Protein AF-A0A2D5RXU5-F1 (afdb_monomer_lite)

Sequence (87 aa):
MFLAGYVFKPDHDEIHFMKNKNIDGRKKYQSNFTTDKSQAHQFKSVDQFKGQLEKFLTKANADEDHYNFTLAYLELDSGNVTKILTC

pLDDT: mean 89.64, std 9.05, range [56.34, 97.56]

Structure (mmCIF, N/CA/C/O backbone):
data_AF-A0A2D5RXU5-F1
#
_entry.id   AF-A0A2D5RXU5-F1
#
loop_
_atom_site.group_PDB
_atom_site.id
_atom_site.type_symbol
_atom_site.label_atom_id
_atom_site.label_alt_id
_atom_site.label_comp_id
_atom_site.label_asym_id
_atom_site.label_entity_id
_atom_site.label_seq_id
_atom_site.pdbx_PDB_ins_code
_atom_site.Cartn_x
_atom_site.Cartn_y
_atom_site.Cartn_z
_atom_site.occupancy
_atom_site.B_iso_or_equiv
_atom_site.auth_seq_id
_atom_site.auth_comp_id
_atom_site.auth_asym_id
_atom_site.auth_atom_id
_atom_site.pdbx_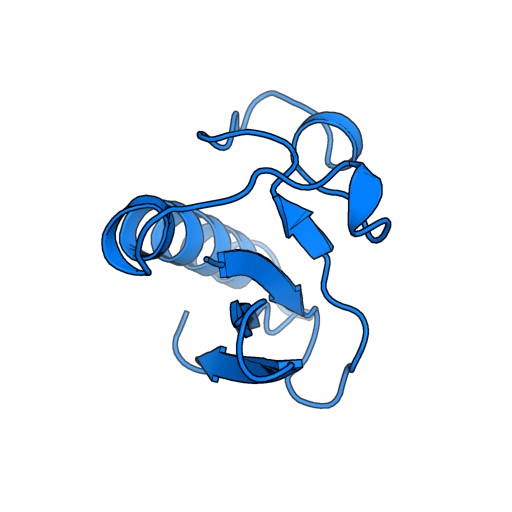PDB_model_num
ATOM 1 N N . MET A 1 1 ? -11.592 3.593 8.329 1.00 94.31 1 MET A N 1
ATOM 2 C CA . MET A 1 1 ? -10.109 3.445 8.470 1.00 94.31 1 MET A CA 1
ATOM 3 C C . MET A 1 1 ? -9.519 2.846 7.194 1.00 94.31 1 MET A C 1
ATOM 5 O O . MET A 1 1 ? -10.284 2.308 6.405 1.00 94.31 1 MET A O 1
ATOM 9 N N . PHE A 1 2 ? -8.197 2.907 6.982 1.00 96.75 2 PHE A N 1
ATOM 10 C CA . PHE A 1 2 ? -7.568 2.476 5.722 1.00 96.75 2 PHE A CA 1
ATOM 11 C C . PHE A 1 2 ? -6.371 1.544 5.936 1.00 96.75 2 PHE A C 1
ATOM 13 O O . PHE A 1 2 ? -5.562 1.780 6.834 1.00 96.75 2 PHE A O 1
ATOM 20 N N . LEU A 1 3 ? -6.217 0.543 5.065 1.00 97.50 3 LEU A N 1
ATOM 21 C CA . LEU A 1 3 ? -4.960 -0.189 4.885 1.00 97.50 3 LEU A CA 1
ATOM 22 C C . LEU A 1 3 ? -4.326 0.248 3.569 1.00 97.50 3 LEU A C 1
ATOM 24 O O . LEU A 1 3 ? -4.921 0.062 2.511 1.00 97.50 3 LEU A O 1
ATOM 28 N N . ALA A 1 4 ? -3.132 0.823 3.634 1.00 97.25 4 ALA A N 1
ATOM 29 C CA . ALA A 1 4 ? -2.415 1.320 2.465 1.00 97.25 4 ALA A CA 1
ATOM 30 C C . ALA A 1 4 ? -1.356 0.327 2.001 1.00 97.25 4 ALA A C 1
ATOM 32 O O . ALA A 1 4 ? -0.758 -0.353 2.832 1.00 97.25 4 ALA A O 1
ATOM 33 N N . GLY A 1 5 ? -1.093 0.267 0.702 1.00 96.12 5 GLY A N 1
ATOM 34 C CA . GLY A 1 5 ? -0.117 -0.637 0.113 1.00 96.12 5 GLY A CA 1
ATOM 35 C C . GLY A 1 5 ? 0.048 -0.422 -1.385 1.00 96.12 5 GLY A C 1
ATOM 36 O O . GLY A 1 5 ? -0.291 0.625 -1.931 1.00 96.12 5 GLY A O 1
ATOM 37 N N . TYR A 1 6 ? 0.567 -1.427 -2.069 1.00 94.44 6 TYR A N 1
ATOM 38 C CA . TYR A 1 6 ? 0.689 -1.393 -3.521 1.00 94.44 6 TYR A CA 1
ATOM 39 C C . TYR A 1 6 ? 0.329 -2.741 -4.135 1.00 94.44 6 TYR A C 1
ATOM 41 O O . TYR A 1 6 ? 0.329 -3.762 -3.448 1.00 94.44 6 TYR A O 1
ATOM 49 N N . VAL A 1 7 ? 0.048 -2.736 -5.433 1.00 92.81 7 VAL A N 1
ATOM 50 C CA . VAL A 1 7 ? -0.027 -3.935 -6.275 1.00 92.81 7 VAL A CA 1
ATOM 51 C C . VAL A 1 7 ? 1.104 -3.880 -7.305 1.00 92.81 7 VAL A C 1
ATOM 53 O O . VAL A 1 7 ? 1.485 -2.796 -7.744 1.00 92.81 7 VAL A O 1
ATOM 56 N N . PHE A 1 8 ? 1.675 -5.027 -7.681 1.00 86.81 8 PHE A N 1
ATOM 57 C CA . PHE A 1 8 ? 2.792 -5.086 -8.644 1.00 86.81 8 PHE A CA 1
ATOM 58 C C . PHE A 1 8 ? 2.410 -4.628 -10.055 1.00 86.81 8 PHE A C 1
ATOM 60 O O . PHE A 1 8 ? 3.252 -4.133 -10.803 1.00 86.81 8 PHE A O 1
ATOM 67 N N . LYS A 1 9 ? 1.150 -4.856 -10.425 1.00 81.94 9 LYS A N 1
ATOM 68 C CA . LYS A 1 9 ? 0.556 -4.485 -11.705 1.00 81.94 9 LYS A CA 1
ATOM 69 C C . LYS A 1 9 ? -0.922 -4.145 -11.494 1.00 81.94 9 LYS 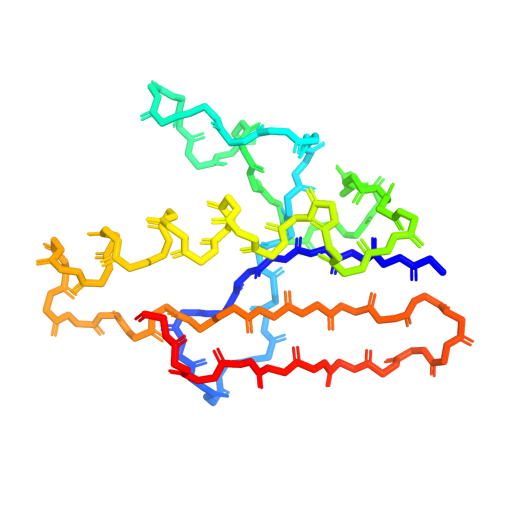A C 1
ATOM 71 O O . LYS A 1 9 ? -1.519 -4.652 -10.542 1.00 81.94 9 LYS A O 1
ATOM 76 N N . PRO A 1 10 ? -1.542 -3.337 -12.366 1.00 76.94 10 PRO A N 1
ATOM 77 C CA . PRO A 1 10 ? -2.941 -2.928 -12.207 1.00 76.94 10 PRO A CA 1
ATOM 78 C C . PRO A 1 10 ? -3.950 -4.085 -12.138 1.00 76.94 10 PRO A C 1
ATOM 80 O O . PRO A 1 10 ? -4.972 -3.988 -11.451 1.00 76.94 10 PRO A O 1
ATOM 83 N N . ASP A 1 11 ? -3.645 -5.174 -12.842 1.00 81.62 11 ASP A N 1
ATOM 84 C CA . ASP A 1 11 ? -4.427 -6.407 -12.947 1.00 81.62 11 ASP A CA 1
ATOM 85 C C . ASP A 1 11 ? -4.196 -7.383 -11.783 1.00 81.62 11 ASP A C 1
ATOM 87 O O . ASP A 1 11 ? -4.925 -8.361 -11.660 1.00 81.62 11 ASP A O 1
ATOM 91 N N . HIS A 1 12 ? -3.228 -7.122 -10.898 1.00 86.38 12 HIS A N 1
ATOM 92 C CA . HIS A 1 12 ? -3.031 -7.924 -9.693 1.00 86.38 12 HIS A CA 1
ATOM 93 C C . HIS A 1 12 ? -4.012 -7.516 -8.590 1.00 86.38 12 HIS A C 1
ATOM 95 O O . HIS A 1 12 ? -4.239 -6.328 -8.344 1.00 86.38 12 HIS A O 1
ATOM 101 N N . ASP A 1 13 ? -4.530 -8.509 -7.869 1.00 86.50 13 ASP A N 1
ATOM 102 C CA . ASP A 1 13 ? -5.469 -8.304 -6.759 1.00 86.50 13 ASP A CA 1
ATOM 103 C C . ASP A 1 13 ? -4.812 -8.371 -5.375 1.00 86.50 13 ASP A C 1
ATOM 105 O O . ASP A 1 13 ? -5.372 -7.879 -4.394 1.00 86.50 13 ASP A O 1
ATOM 109 N N . GLU A 1 14 ? -3.611 -8.945 -5.280 1.00 93.06 14 GLU A N 1
ATOM 110 C CA . GLU A 1 14 ? -2.866 -9.001 -4.024 1.00 93.06 14 GLU A CA 1
ATOM 111 C C . GLU A 1 14 ? -2.266 -7.632 -3.686 1.00 93.06 14 GLU A C 1
ATOM 113 O O . GLU A 1 14 ? -1.434 -7.099 -4.422 1.00 93.06 14 GLU A O 1
ATOM 118 N N . ILE A 1 15 ? -2.685 -7.073 -2.547 1.00 94.94 15 ILE A N 1
ATOM 119 C CA . ILE A 1 15 ? -2.160 -5.813 -2.022 1.00 94.94 15 ILE A CA 1
ATOM 120 C C . ILE A 1 15 ? -1.057 -6.102 -1.002 1.00 94.94 15 ILE A C 1
ATOM 122 O O . ILE A 1 15 ? -1.261 -6.799 -0.007 1.00 94.94 15 ILE A O 1
ATOM 126 N N . HIS A 1 16 ? 0.092 -5.473 -1.214 1.00 95.81 16 HIS A N 1
ATOM 127 C CA . HIS A 1 16 ? 1.229 -5.456 -0.305 1.00 95.81 16 HIS A CA 1
ATOM 128 C C . HIS A 1 16 ? 1.061 -4.284 0.664 1.00 95.81 16 HIS A C 1
ATOM 130 O O . HIS A 1 16 ? 1.508 -3.165 0.406 1.00 95.81 16 HIS A O 1
ATOM 136 N N . PHE A 1 17 ? 0.355 -4.525 1.766 1.00 97.56 17 PHE A N 1
ATOM 137 C CA . PHE A 1 17 ? 0.035 -3.524 2.776 1.00 97.56 17 PHE A CA 1
ATOM 138 C C . PHE A 1 17 ? 1.261 -3.078 3.569 1.00 97.56 17 PHE A C 1
ATOM 140 O O . PHE A 1 17 ? 2.121 -3.881 3.918 1.00 97.56 17 PHE A O 1
ATOM 147 N N . MET A 1 18 ? 1.306 -1.803 3.937 1.00 97.31 18 MET A N 1
ATOM 148 C CA . MET A 1 18 ? 2.300 -1.233 4.837 1.00 97.31 18 MET A CA 1
ATOM 149 C C . MET A 1 18 ? 2.120 -1.790 6.255 1.00 97.31 18 MET A C 1
ATOM 151 O O . MET A 1 18 ? 1.045 -1.681 6.842 1.00 97.31 18 MET A O 1
ATOM 155 N N . LYS A 1 19 ? 3.190 -2.325 6.850 1.00 96.81 19 LYS A N 1
ATOM 156 C CA . LYS A 1 19 ? 3.223 -2.794 8.252 1.00 96.81 19 LYS A CA 1
ATOM 157 C C . LYS A 1 19 ? 3.397 -1.664 9.260 1.00 96.81 19 LYS A C 1
ATOM 159 O O . LYS A 1 19 ? 3.050 -1.806 10.426 1.00 96.81 19 LYS A O 1
ATOM 164 N N . ASN A 1 20 ? 3.974 -0.549 8.822 1.00 94.75 20 ASN A N 1
ATOM 165 C CA . ASN A 1 20 ? 4.331 0.570 9.683 1.00 94.75 20 ASN A CA 1
ATOM 166 C C . ASN A 1 20 ? 3.775 1.873 9.121 1.00 94.75 20 ASN A C 1
ATOM 168 O O . ASN A 1 20 ? 3.546 2.001 7.920 1.00 94.75 20 ASN A O 1
ATOM 172 N N . LYS A 1 21 ? 3.661 2.876 9.994 1.00 93.62 21 LYS A N 1
ATOM 173 C CA . LYS A 1 21 ? 3.279 4.236 9.604 1.00 93.62 21 LYS A CA 1
ATOM 174 C C . LYS A 1 21 ? 4.215 4.838 8.553 1.00 93.62 21 LYS A C 1
ATOM 176 O O . LYS A 1 21 ? 3.749 5.619 7.738 1.00 93.62 21 LYS A O 1
ATOM 181 N N . ASN A 1 22 ? 5.506 4.503 8.598 1.00 92.94 22 ASN A N 1
ATOM 182 C CA . ASN A 1 22 ? 6.532 5.040 7.707 1.00 92.94 22 ASN A CA 1
ATOM 183 C C . ASN A 1 22 ? 7.296 3.906 7.012 1.00 92.94 22 ASN A C 1
ATOM 185 O O . ASN A 1 22 ? 7.595 2.894 7.653 1.00 92.94 22 ASN A O 1
ATOM 189 N N . ILE A 1 23 ? 7.669 4.104 5.747 1.00 92.44 23 ILE A N 1
ATOM 190 C CA . ILE A 1 23 ? 8.533 3.183 4.990 1.00 92.44 23 ILE A CA 1
ATOM 191 C C . ILE A 1 23 ? 10.007 3.503 5.277 1.00 92.44 23 ILE A C 1
ATOM 193 O O . ILE A 1 23 ? 10.455 4.629 5.060 1.00 92.44 23 ILE A O 1
ATOM 197 N N . ASP A 1 24 ? 10.782 2.514 5.733 1.00 89.94 24 ASP A N 1
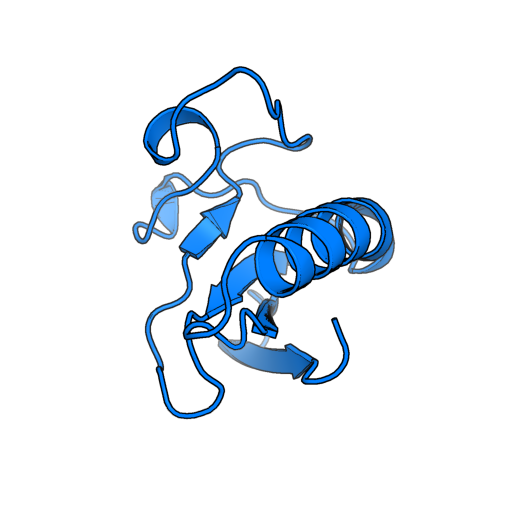ATOM 198 C CA . ASP A 1 24 ? 12.242 2.636 5.860 1.00 89.94 24 ASP A CA 1
ATOM 199 C C . ASP A 1 24 ? 12.922 1.986 4.651 1.00 89.94 24 ASP A C 1
ATOM 201 O O . ASP A 1 24 ? 13.021 0.761 4.567 1.00 89.94 24 ASP A O 1
ATOM 205 N N . GLY A 1 25 ? 13.421 2.809 3.726 1.00 84.19 25 GLY A N 1
ATOM 206 C CA . GLY A 1 25 ? 14.077 2.349 2.497 1.00 84.19 25 GLY A CA 1
ATOM 207 C C . GLY A 1 25 ? 15.378 1.561 2.705 1.00 84.19 25 GLY A C 1
ATOM 208 O O . GLY A 1 25 ? 15.889 0.983 1.755 1.00 84.19 25 GLY A O 1
ATOM 209 N N . ARG A 1 26 ? 15.923 1.507 3.929 1.00 86.19 26 ARG A N 1
ATOM 210 C CA . ARG A 1 26 ? 17.094 0.671 4.261 1.00 86.19 26 ARG A CA 1
ATOM 211 C C . ARG A 1 26 ? 16.702 -0.747 4.672 1.00 86.19 26 ARG A C 1
ATOM 213 O O . ARG A 1 26 ? 17.570 -1.606 4.815 1.00 86.19 26 ARG A O 1
ATOM 220 N N . LYS A 1 27 ? 15.415 -0.991 4.933 1.00 86.44 27 LYS A N 1
ATOM 221 C CA . LYS A 1 27 ? 14.914 -2.292 5.378 1.00 86.44 27 LYS A CA 1
ATOM 222 C C . LYS A 1 27 ? 14.411 -3.126 4.208 1.00 86.44 27 LYS A C 1
ATOM 224 O O . LYS A 1 27 ? 13.948 -2.613 3.196 1.00 86.44 27 LYS A O 1
ATOM 229 N N . LYS A 1 28 ? 14.461 -4.446 4.397 1.00 86.69 28 LYS A N 1
ATOM 230 C CA . LYS A 1 28 ? 13.903 -5.421 3.454 1.00 86.69 28 LYS A CA 1
ATOM 231 C C . LYS A 1 28 ? 12.383 -5.279 3.360 1.00 86.69 28 LYS A C 1
ATOM 233 O O . LYS A 1 28 ? 11.734 -4.865 4.322 1.00 86.69 28 LYS A O 1
ATOM 238 N N . TYR A 1 29 ? 11.825 -5.745 2.242 1.00 87.44 29 TYR A N 1
ATOM 239 C CA . TYR A 1 29 ? 10.384 -5.802 1.974 1.00 87.44 29 TYR A CA 1
ATOM 240 C C . TYR A 1 29 ? 9.557 -6.245 3.197 1.00 87.44 29 TYR A C 1
ATOM 242 O O . TYR A 1 29 ? 8.700 -5.503 3.659 1.00 87.44 29 TYR A O 1
ATOM 250 N N . GLN A 1 30 ? 9.897 -7.388 3.801 1.00 90.44 30 GLN A N 1
ATOM 251 C CA . GLN A 1 30 ? 9.153 -8.033 4.903 1.00 90.44 30 GLN A CA 1
ATOM 252 C C . GLN A 1 30 ? 9.028 -7.171 6.175 1.00 90.44 30 GLN A C 1
ATOM 254 O O . GLN A 1 30 ? 8.193 -7.422 7.050 1.00 90.44 30 GLN A O 1
ATOM 259 N N . SER A 1 31 ? 9.915 -6.182 6.319 1.00 92.25 31 SER A N 1
ATOM 260 C CA . SER A 1 31 ? 9.897 -5.234 7.430 1.00 92.25 31 SER A CA 1
ATOM 261 C C . SER A 1 31 ? 8.961 -4.056 7.181 1.00 92.25 31 SER A C 1
ATOM 263 O O . SER A 1 31 ? 8.480 -3.476 8.149 1.00 92.25 31 SER A O 1
ATOM 265 N N . ASN A 1 32 ? 8.718 -3.698 5.918 1.00 94.19 32 ASN A N 1
ATOM 266 C CA . ASN A 1 32 ? 7.886 -2.562 5.522 1.00 94.19 32 ASN A CA 1
ATOM 267 C C . ASN A 1 32 ? 6.489 -2.989 5.064 1.00 94.19 32 ASN A C 1
ATOM 269 O O . ASN A 1 32 ? 5.538 -2.252 5.309 1.00 94.19 32 ASN A O 1
ATOM 273 N N . PHE A 1 33 ? 6.364 -4.166 4.452 1.00 96.31 33 PHE A N 1
ATOM 274 C CA . PHE A 1 33 ? 5.158 -4.614 3.768 1.00 96.31 33 PHE A CA 1
ATOM 275 C C . PHE A 1 33 ? 4.763 -6.051 4.134 1.00 96.31 33 PHE A C 1
ATOM 277 O O . PHE A 1 33 ? 5.590 -6.854 4.572 1.00 96.31 33 PHE A O 1
ATOM 284 N N . THR A 1 34 ? 3.479 -6.359 3.971 1.00 96.75 34 THR A N 1
ATOM 285 C CA . THR A 1 34 ? 2.849 -7.655 4.249 1.00 96.75 34 THR A CA 1
ATOM 286 C C . THR A 1 34 ? 1.621 -7.845 3.363 1.00 96.75 34 THR A C 1
ATOM 288 O O . THR A 1 34 ? 0.954 -6.876 3.022 1.00 96.75 34 THR A O 1
ATOM 291 N N . THR A 1 35 ? 1.275 -9.082 3.029 1.00 96.06 35 THR A N 1
ATOM 292 C CA . THR A 1 35 ? -0.015 -9.414 2.397 1.00 96.06 35 THR A CA 1
ATOM 293 C C . THR A 1 35 ? -1.085 -9.770 3.441 1.00 96.06 35 THR A C 1
ATOM 295 O O . THR A 1 35 ? -2.281 -9.759 3.158 1.00 96.06 35 THR A O 1
ATOM 298 N N . ASP A 1 36 ? -0.675 -10.009 4.692 1.00 95.56 36 ASP A N 1
ATOM 299 C CA . ASP A 1 36 ? -1.565 -10.255 5.827 1.00 95.56 36 ASP A CA 1
ATOM 300 C C . ASP A 1 36 ? -2.137 -8.940 6.384 1.00 95.56 36 ASP A C 1
ATOM 302 O O . ASP A 1 36 ? -1.431 -8.155 7.027 1.00 95.56 36 ASP A O 1
ATOM 306 N N . LYS A 1 37 ? -3.445 -8.731 6.176 1.00 94.75 37 LYS A N 1
ATOM 307 C CA . LYS A 1 37 ? -4.203 -7.559 6.648 1.00 94.75 37 LYS A CA 1
ATOM 308 C C . LYS A 1 37 ? -4.111 -7.350 8.162 1.00 94.75 37 LYS A C 1
ATOM 310 O O . LYS A 1 37 ? -4.164 -6.208 8.609 1.00 94.75 37 LYS A O 1
ATOM 315 N N . SER A 1 38 ? -3.976 -8.417 8.952 1.00 94.69 38 SER A N 1
ATOM 316 C CA . SER A 1 38 ? -3.920 -8.322 10.418 1.00 94.69 38 SER A CA 1
ATOM 317 C C . SER A 1 38 ? -2.614 -7.706 10.930 1.00 94.69 38 SER A C 1
ATOM 319 O O . SER A 1 38 ? -2.577 -7.150 12.025 1.00 94.69 38 SER A O 1
ATOM 321 N N . GLN A 1 39 ? -1.554 -7.752 10.118 1.00 96.19 39 GLN A N 1
ATOM 322 C CA . GLN A 1 39 ? -0.243 -7.175 10.424 1.00 96.19 39 GLN A CA 1
ATOM 323 C C . GLN A 1 39 ? -0.049 -5.776 9.823 1.00 96.19 39 GLN A C 1
ATOM 325 O O . GLN A 1 39 ? 1.025 -5.186 9.971 1.00 96.19 39 GLN A O 1
ATOM 330 N N . ALA A 1 40 ? -1.046 -5.266 9.099 1.00 96.94 40 ALA A N 1
ATOM 331 C CA . ALA A 1 40 ? -0.974 -3.982 8.425 1.00 96.94 40 ALA A CA 1
ATOM 332 C C . ALA A 1 40 ? -1.237 -2.817 9.389 1.00 96.94 40 ALA A C 1
ATOM 334 O O . ALA A 1 40 ? -2.041 -2.901 10.320 1.00 96.94 40 ALA A O 1
ATOM 335 N N . HIS A 1 41 ? -0.581 -1.689 9.133 1.00 97.38 41 HIS A N 1
ATOM 336 C CA . HIS A 1 41 ? -0.843 -0.454 9.852 1.00 97.38 41 HIS A CA 1
ATOM 337 C C . HIS A 1 41 ? -2.169 0.158 9.392 1.00 97.38 41 HIS A C 1
ATOM 339 O O . HIS A 1 41 ? -2.396 0.358 8.198 1.00 97.38 41 HIS A O 1
ATOM 345 N N . GLN A 1 42 ? -3.025 0.501 10.353 1.00 97.31 42 GLN A N 1
ATOM 346 C CA . GLN A 1 42 ? -4.295 1.166 10.090 1.00 97.31 42 GLN A CA 1
ATOM 347 C C . GLN A 1 42 ? -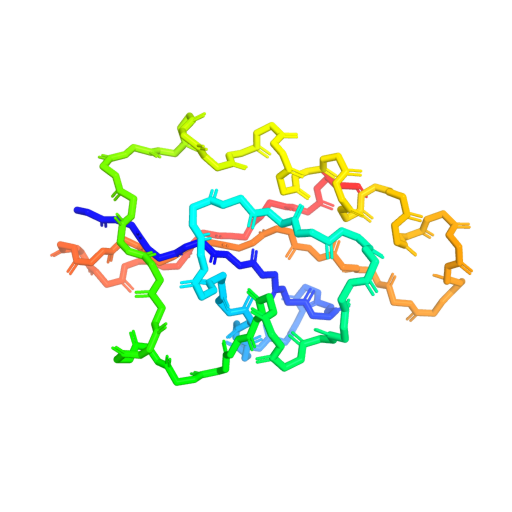4.112 2.684 10.075 1.00 97.31 42 GLN A C 1
ATOM 349 O O . GLN A 1 42 ? -3.808 3.304 11.097 1.00 97.31 42 GLN A O 1
ATOM 354 N N . PHE A 1 43 ? -4.338 3.291 8.915 1.00 97.06 43 PHE A N 1
ATOM 355 C CA . PHE A 1 43 ? -4.311 4.737 8.738 1.00 97.06 43 PHE A CA 1
ATOM 356 C C . PHE A 1 43 ? -5.694 5.346 8.976 1.00 97.06 43 PHE A C 1
ATOM 358 O O . PHE A 1 43 ? -6.734 4.744 8.684 1.00 97.06 43 PHE A O 1
ATOM 365 N N . LYS A 1 44 ? -5.711 6.577 9.498 1.00 96.25 44 LYS A N 1
ATOM 366 C CA . LYS A 1 44 ? -6.957 7.314 9.763 1.00 96.25 44 LYS A CA 1
ATOM 367 C C . LYS A 1 44 ? -7.501 8.017 8.520 1.00 96.25 44 LYS A C 1
ATOM 369 O O . LYS A 1 44 ? -8.707 8.204 8.427 1.00 96.25 44 LYS A O 1
ATOM 374 N N . SER A 1 45 ? -6.631 8.390 7.585 1.00 95.81 45 SER A N 1
ATOM 375 C CA . SER A 1 45 ? -6.993 9.036 6.322 1.00 95.81 45 SER A CA 1
ATOM 376 C C . SER A 1 45 ? -5.991 8.697 5.222 1.00 95.81 45 SER A C 1
ATOM 378 O O . SER A 1 45 ? -4.852 8.316 5.509 1.00 95.81 45 SER A O 1
ATOM 380 N N . VAL A 1 46 ? -6.412 8.875 3.967 1.00 94.19 46 VAL A N 1
ATOM 381 C CA . VAL A 1 46 ? -5.565 8.693 2.777 1.00 94.19 46 VAL A CA 1
ATOM 382 C C . VAL A 1 46 ? -4.328 9.600 2.819 1.00 94.19 46 VAL A C 1
ATOM 384 O O . VAL A 1 46 ? -3.215 9.158 2.530 1.00 94.19 46 VAL A O 1
ATOM 387 N N . ASP A 1 47 ? -4.487 10.836 3.295 1.00 94.62 47 ASP A N 1
ATOM 388 C CA . ASP A 1 47 ? -3.405 11.827 3.373 1.00 94.62 47 ASP A CA 1
ATOM 389 C C . ASP A 1 47 ? -2.223 11.392 4.255 1.00 94.62 47 ASP A C 1
ATOM 391 O O . ASP A 1 47 ? -1.102 11.859 4.062 1.00 94.62 47 ASP A O 1
ATOM 395 N N . GLN A 1 48 ? -2.433 10.478 5.213 1.00 94.69 48 GLN A N 1
ATOM 396 C CA . GLN A 1 48 ? -1.361 10.016 6.105 1.00 94.69 48 GLN A CA 1
ATOM 397 C C . GLN A 1 48 ? -0.320 9.132 5.409 1.00 94.69 48 GLN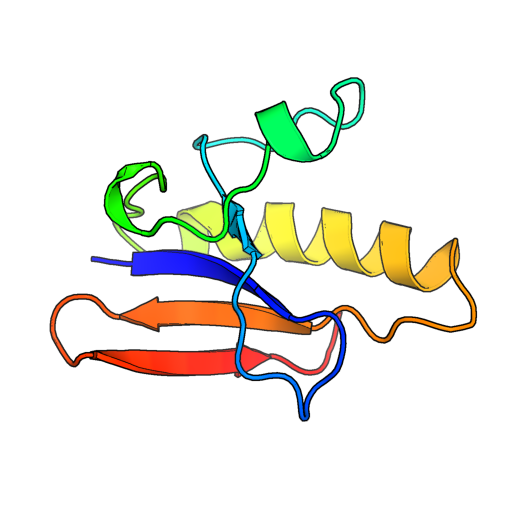 A C 1
ATOM 399 O O . GLN A 1 48 ? 0.819 9.047 5.878 1.00 94.69 48 GLN A O 1
ATOM 404 N N . PHE A 1 49 ? -0.696 8.458 4.321 1.00 94.44 49 PHE A N 1
ATOM 405 C CA . PHE A 1 49 ? 0.186 7.527 3.616 1.00 94.44 49 PHE A CA 1
ATOM 406 C C . PHE A 1 49 ? 0.449 7.919 2.167 1.00 94.44 49 PHE A C 1
ATOM 408 O O . PHE A 1 49 ? 1.524 7.603 1.665 1.00 94.44 49 PHE A O 1
ATOM 415 N N . LYS A 1 50 ? -0.487 8.612 1.504 1.00 93.50 50 LYS A N 1
ATOM 416 C CA . LYS A 1 50 ? -0.440 8.853 0.058 1.00 93.50 50 LYS A CA 1
ATOM 417 C C . LYS A 1 50 ? 0.909 9.409 -0.395 1.00 93.50 50 LYS A C 1
ATOM 419 O O . LYS A 1 50 ? 1.606 8.746 -1.147 1.00 93.50 50 LYS A O 1
ATOM 424 N N . GLY A 1 51 ? 1.344 10.541 0.160 1.00 91.69 51 GLY A N 1
ATOM 425 C CA . GLY A 1 51 ? 2.577 11.193 -0.295 1.00 91.69 51 GLY A CA 1
ATOM 426 C C . GLY A 1 51 ? 3.856 10.369 -0.088 1.00 91.69 51 GLY A C 1
ATOM 427 O O . GLY A 1 51 ? 4.743 10.386 -0.938 1.00 91.69 51 GLY A O 1
ATOM 428 N N . GLN A 1 52 ? 3.977 9.627 1.020 1.00 92.31 52 GLN A N 1
ATOM 429 C CA . GLN A 1 52 ? 5.166 8.791 1.253 1.00 92.31 52 GLN A CA 1
ATOM 430 C C . GLN A 1 52 ? 5.170 7.534 0.379 1.00 92.31 52 GLN A C 1
ATOM 432 O O . GLN A 1 52 ? 6.231 7.112 -0.078 1.00 92.31 52 GLN A O 1
ATOM 437 N N . LEU A 1 53 ? 3.993 6.947 0.162 1.00 92.88 53 LEU A N 1
ATOM 438 C CA . LEU A 1 53 ? 3.832 5.717 -0.590 1.00 92.88 53 LEU A CA 1
ATOM 439 C C . LEU A 1 53 ? 3.983 5.997 -2.082 1.00 92.88 53 LEU A C 1
ATOM 441 O O . LEU A 1 53 ? 4.779 5.324 -2.718 1.00 92.88 53 LEU A O 1
ATOM 445 N N . GLU A 1 54 ? 3.351 7.052 -2.604 1.00 92.00 54 GLU A N 1
ATOM 446 C CA . GLU A 1 54 ? 3.579 7.537 -3.973 1.00 92.00 54 GLU A CA 1
ATOM 447 C C . GLU A 1 54 ? 5.069 7.775 -4.212 1.00 92.00 54 GLU A C 1
ATOM 449 O O . GLU A 1 54 ? 5.646 7.161 -5.098 1.00 92.00 54 GLU A O 1
ATOM 454 N N . LYS A 1 55 ? 5.742 8.549 -3.348 1.00 90.38 55 LYS A N 1
ATOM 455 C CA . LYS A 1 55 ? 7.184 8.809 -3.489 1.00 90.38 55 LYS A CA 1
ATOM 456 C C . LYS A 1 55 ? 8.031 7.531 -3.500 1.00 90.38 55 LYS A C 1
ATOM 458 O O . LYS A 1 55 ? 9.036 7.471 -4.208 1.00 90.38 55 LYS A O 1
ATOM 463 N N . PHE A 1 56 ? 7.674 6.540 -2.684 1.00 90.38 56 PHE A N 1
ATOM 464 C CA . PHE A 1 56 ? 8.364 5.251 -2.659 1.00 90.38 56 PHE A CA 1
ATOM 465 C C . PHE A 1 56 ? 8.155 4.478 -3.968 1.00 90.38 56 PHE A C 1
ATOM 467 O O . PHE A 1 56 ? 9.128 3.988 -4.537 1.00 90.38 56 PHE A O 1
ATOM 474 N N . LEU A 1 57 ? 6.915 4.408 -4.457 1.00 90.19 57 LEU A N 1
ATOM 475 C CA . LEU A 1 57 ? 6.559 3.657 -5.660 1.00 90.19 57 LEU A CA 1
ATOM 476 C C . LEU A 1 57 ? 7.078 4.326 -6.934 1.00 90.19 57 LEU A C 1
ATOM 478 O O . LEU A 1 57 ? 7.624 3.625 -7.773 1.00 90.19 57 LEU A O 1
ATOM 482 N N . THR A 1 58 ? 7.034 5.658 -7.040 1.00 88.44 58 THR A N 1
ATOM 483 C CA . THR A 1 58 ? 7.650 6.401 -8.155 1.00 88.44 58 THR A CA 1
ATOM 484 C C . THR A 1 58 ? 9.133 6.071 -8.284 1.00 88.44 58 THR A C 1
ATOM 486 O O . THR A 1 58 ? 9.639 5.858 -9.382 1.00 88.44 58 THR A O 1
ATOM 489 N N . LYS A 1 59 ? 9.850 6.000 -7.154 1.00 87.06 59 LYS A N 1
ATOM 490 C CA . LYS A 1 59 ? 11.260 5.609 -7.163 1.00 87.06 59 LYS A CA 1
ATOM 491 C C . LYS A 1 59 ? 11.434 4.148 -7.591 1.00 87.06 59 LYS A C 1
ATOM 493 O O . LYS A 1 59 ? 12.301 3.870 -8.405 1.00 87.06 59 LYS A O 1
ATOM 498 N N . ALA A 1 60 ? 10.613 3.240 -7.064 1.00 84.62 60 ALA A N 1
ATOM 499 C CA . ALA A 1 60 ? 10.676 1.822 -7.418 1.00 84.62 60 ALA A CA 1
ATOM 500 C C . ALA A 1 60 ? 10.377 1.572 -8.910 1.00 84.62 60 ALA A C 1
ATOM 502 O O . ALA A 1 60 ? 11.089 0.802 -9.540 1.00 84.62 60 ALA A O 1
ATOM 503 N N . ASN A 1 61 ? 9.388 2.267 -9.482 1.00 85.12 61 ASN A N 1
ATOM 504 C CA . ASN A 1 61 ? 9.045 2.205 -10.909 1.00 85.12 61 ASN A CA 1
ATOM 505 C C . ASN A 1 61 ? 10.151 2.784 -11.804 1.00 85.12 61 ASN A C 1
ATOM 507 O O . ASN A 1 61 ? 10.321 2.334 -12.929 1.00 85.12 61 ASN A O 1
ATOM 511 N N . ALA A 1 62 ? 10.906 3.779 -11.328 1.00 83.56 62 ALA A N 1
ATOM 512 C CA . ALA A 1 62 ? 12.046 4.315 -12.071 1.00 83.56 62 ALA A CA 1
ATOM 513 C C . ALA A 1 62 ? 13.257 3.364 -12.072 1.00 83.56 62 ALA A C 1
ATOM 515 O O . ALA A 1 62 ? 14.047 3.387 -13.014 1.00 83.56 62 ALA A O 1
ATOM 516 N N . ASP A 1 63 ? 13.409 2.557 -11.018 1.00 77.12 63 ASP A N 1
ATOM 517 C CA . ASP A 1 63 ? 14.518 1.611 -10.865 1.00 77.12 63 ASP A CA 1
ATOM 518 C C . ASP A 1 63 ? 14.219 0.244 -11.534 1.00 77.12 63 ASP A C 1
ATOM 520 O O . ASP A 1 63 ? 15.156 -0.485 -11.866 1.00 77.12 63 ASP A O 1
ATOM 524 N N . GLU A 1 64 ? 12.944 -0.115 -11.750 1.00 67.62 64 GLU A N 1
ATOM 525 C CA . GLU A 1 64 ? 12.525 -1.417 -12.296 1.00 67.62 64 GLU A CA 1
ATOM 526 C C . GLU A 1 64 ? 11.657 -1.309 -13.567 1.00 67.62 64 GLU A C 1
ATOM 528 O O . GLU A 1 64 ? 10.459 -1.055 -13.502 1.00 67.62 64 GLU A O 1
ATOM 533 N N . ASP A 1 65 ? 12.232 -1.646 -14.729 1.00 60.84 65 ASP A N 1
ATOM 534 C CA . ASP A 1 65 ? 11.588 -1.581 -16.062 1.00 60.84 65 ASP A CA 1
ATOM 535 C C . ASP A 1 65 ? 10.410 -2.565 -16.286 1.00 60.84 65 ASP A C 1
ATOM 537 O O . ASP A 1 65 ? 9.787 -2.580 -17.352 1.00 60.84 65 ASP A O 1
ATOM 541 N N . HIS A 1 66 ? 10.098 -3.435 -15.319 1.00 61.19 66 HIS A N 1
ATOM 542 C CA . HIS A 1 66 ? 9.145 -4.541 -15.504 1.00 61.19 66 HIS A CA 1
ATOM 543 C C . HIS A 1 66 ? 7.939 -4.534 -14.560 1.00 61.19 66 HIS A C 1
ATOM 545 O O . HIS A 1 66 ? 6.977 -5.275 -14.804 1.00 61.19 66 HIS A O 1
ATOM 551 N N . TYR A 1 67 ? 7.957 -3.713 -13.509 1.00 66.00 67 TYR A N 1
ATOM 552 C CA . TYR A 1 67 ? 6.867 -3.636 -12.541 1.00 66.00 67 TYR A CA 1
ATOM 553 C C . TYR A 1 67 ? 6.257 -2.241 -12.565 1.00 66.00 67 TYR A C 1
ATOM 555 O O . TYR A 1 67 ? 6.936 -1.254 -12.329 1.00 66.00 67 TYR A O 1
ATOM 563 N N . ASN A 1 68 ? 4.952 -2.179 -12.838 1.00 81.12 68 ASN A N 1
ATOM 564 C CA . ASN A 1 68 ? 4.166 -0.952 -12.743 1.00 81.12 68 ASN A CA 1
ATOM 565 C C . ASN A 1 68 ? 3.507 -0.927 -11.365 1.00 81.12 68 ASN A C 1
ATOM 567 O O . ASN A 1 68 ? 2.292 -1.141 -11.231 1.00 81.12 68 ASN A O 1
ATOM 571 N N . PHE A 1 69 ? 4.330 -0.731 -10.335 1.00 87.50 69 PHE A N 1
ATOM 572 C CA . PHE A 1 69 ? 3.867 -0.665 -8.962 1.00 87.50 69 PHE A CA 1
ATOM 573 C C . PHE A 1 69 ? 2.804 0.426 -8.839 1.00 87.50 69 PHE A C 1
ATOM 575 O O . PHE A 1 69 ? 3.048 1.606 -9.085 1.00 87.50 69 PHE A O 1
ATOM 582 N N . THR A 1 70 ? 1.602 0.008 -8.464 1.00 90.62 70 THR A N 1
ATOM 583 C CA . THR A 1 70 ? 0.409 0.850 -8.416 1.00 90.62 70 THR A CA 1
ATOM 584 C C . THR A 1 70 ? 0.004 1.009 -6.961 1.00 90.62 70 THR A C 1
ATOM 586 O O . THR A 1 70 ? -0.179 0.012 -6.257 1.00 90.62 70 THR A O 1
ATOM 589 N N . LEU A 1 71 ? -0.154 2.247 -6.494 1.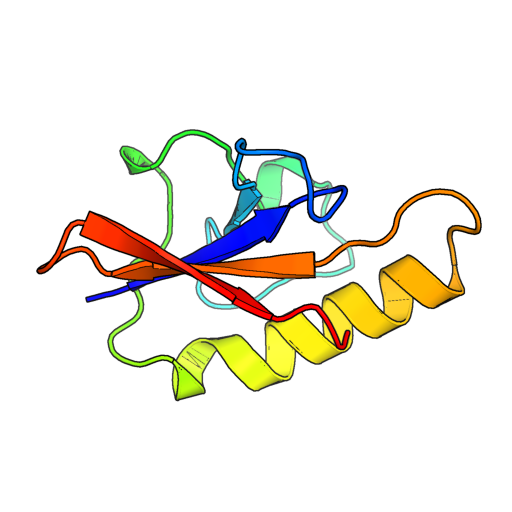00 93.56 71 LEU A N 1
ATOM 590 C CA . LEU A 1 71 ? -0.626 2.505 -5.137 1.00 93.56 71 LEU A CA 1
ATOM 591 C C . LEU A 1 71 ? -2.035 1.939 -4.975 1.00 93.56 71 LEU A C 1
ATOM 593 O O . LEU A 1 71 ? -2.912 2.187 -5.798 1.00 93.56 71 LEU A O 1
ATOM 597 N N . ALA A 1 72 ? -2.269 1.202 -3.898 1.00 95.31 72 ALA A N 1
ATOM 598 C CA . ALA A 1 72 ? -3.580 0.676 -3.565 1.00 95.31 72 ALA A CA 1
ATOM 599 C C . ALA A 1 72 ? -3.914 0.918 -2.093 1.00 95.31 72 ALA A C 1
ATOM 601 O O . ALA A 1 72 ? -3.040 0.938 -1.226 1.00 95.31 72 ALA A O 1
ATOM 602 N N . TYR A 1 73 ? -5.193 1.079 -1.784 1.00 95.69 73 TYR A N 1
ATOM 603 C CA . TYR A 1 73 ? -5.655 1.069 -0.404 1.00 95.69 73 TYR A CA 1
ATOM 604 C C . TYR A 1 73 ? -7.026 0.419 -0.272 1.00 95.69 73 TYR A C 1
ATOM 606 O O . TYR A 1 73 ? -7.854 0.485 -1.177 1.00 95.69 73 TYR A O 1
ATOM 614 N N . LEU A 1 74 ? -7.242 -0.210 0.879 1.00 96.56 74 LEU A N 1
ATOM 615 C CA . LEU A 1 74 ? -8.505 -0.806 1.294 1.00 96.56 74 LEU A CA 1
ATOM 616 C C . LEU A 1 74 ? -9.171 0.101 2.329 1.00 96.56 74 LEU A C 1
ATOM 618 O O . LEU A 1 74 ? -8.593 0.372 3.385 1.00 96.56 74 LEU A O 1
ATOM 622 N N . GLU A 1 75 ? -10.397 0.518 2.052 1.00 96.38 75 GLU A N 1
ATOM 623 C CA . GLU A 1 75 ? -11.300 1.108 3.032 1.00 96.38 75 GLU A CA 1
ATOM 624 C C . GLU A 1 75 ? -11.873 0.011 3.930 1.00 96.38 75 GLU A C 1
ATOM 626 O O . GLU A 1 75 ? -12.574 -0.888 3.473 1.00 96.38 75 GLU A O 1
ATOM 631 N N . LEU A 1 76 ? -11.587 0.075 5.227 1.00 93.50 76 LEU A N 1
ATOM 632 C CA . LEU A 1 76 ? -12.028 -0.948 6.179 1.00 93.50 76 LEU A CA 1
ATOM 633 C C . LEU A 1 76 ? -13.534 -0.898 6.463 1.00 93.50 76 LEU A C 1
ATOM 635 O O . LEU A 1 76 ? -14.107 -1.921 6.818 1.00 93.50 76 LEU A O 1
ATOM 639 N N . ASP A 1 77 ? -14.162 0.267 6.295 1.00 91.31 77 ASP A N 1
ATOM 640 C CA . ASP A 1 77 ? -15.580 0.457 6.620 1.00 91.31 77 ASP A CA 1
ATOM 641 C C . ASP A 1 77 ? -16.493 -0.052 5.490 1.00 91.31 77 ASP A C 1
ATOM 643 O O . ASP A 1 77 ? -17.559 -0.604 5.747 1.00 91.31 77 ASP A O 1
ATOM 647 N N . SER A 1 78 ? -16.061 0.112 4.236 1.00 92.31 78 SER A N 1
ATOM 648 C CA . SER A 1 78 ? -16.810 -0.275 3.035 1.00 92.31 78 SER A CA 1
ATOM 649 C C . SER A 1 78 ? -16.304 -1.573 2.396 1.00 92.31 78 SER A C 1
ATOM 651 O O . SER A 1 78 ? -17.018 -2.193 1.614 1.00 92.31 78 SER A O 1
ATOM 653 N N . GLY A 1 79 ? -15.075 -1.995 2.707 1.00 91.94 79 GLY A N 1
ATOM 654 C CA . GLY A 1 79 ? -14.393 -3.091 2.019 1.00 91.94 79 GLY A CA 1
ATOM 655 C C . GLY A 1 79 ? -13.888 -2.720 0.619 1.00 91.94 79 GLY A C 1
ATOM 656 O O . GLY A 1 79 ? -13.346 -3.581 -0.074 1.00 91.94 79 GLY A O 1
ATOM 657 N N . ASN A 1 80 ? -14.044 -1.459 0.201 1.00 94.38 80 ASN A N 1
ATOM 658 C CA . ASN A 1 80 ? -13.675 -1.009 -1.135 1.00 94.38 80 ASN A CA 1
ATOM 659 C C . ASN A 1 80 ? -12.158 -0.913 -1.293 1.00 94.38 80 ASN A C 1
ATOM 661 O O . ASN A 1 80 ? -11.457 -0.357 -0.445 1.00 94.38 80 ASN A O 1
ATOM 665 N N . VAL A 1 81 ? -11.659 -1.423 -2.418 1.00 93.56 81 VAL A N 1
ATOM 666 C CA . VAL A 1 81 ? -10.261 -1.279 -2.825 1.00 93.56 81 VAL A CA 1
ATOM 667 C C . VAL A 1 81 ? -10.164 -0.200 -3.890 1.00 93.56 81 VAL A C 1
ATOM 669 O O . VAL A 1 81 ? -10.804 -0.295 -4.936 1.00 93.56 81 VAL A O 1
ATOM 672 N N . THR A 1 82 ? -9.297 0.778 -3.656 1.00 94.25 82 THR A N 1
ATOM 673 C CA . THR A 1 82 ? -8.956 1.812 -4.633 1.00 94.25 82 THR A CA 1
ATOM 674 C C . THR A 1 82 ? -7.523 1.613 -5.104 1.00 94.25 82 THR A C 1
ATOM 676 O O . THR A 1 82 ? -6.617 1.490 -4.281 1.00 94.25 82 THR A O 1
ATOM 679 N N . LYS A 1 83 ? -7.315 1.607 -6.426 1.00 92.00 83 LYS A N 1
ATOM 680 C CA . LYS A 1 83 ? -5.999 1.542 -7.080 1.00 92.00 83 LYS A CA 1
ATOM 681 C C . LYS A 1 83 ? -5.730 2.873 -7.800 1.00 92.00 83 LYS A C 1
ATOM 683 O O . LYS A 1 83 ? -6.564 3.326 -8.580 1.00 92.00 83 LYS A O 1
ATOM 688 N N . ILE A 1 84 ? -4.586 3.500 -7.539 1.00 87.25 84 ILE A N 1
ATOM 689 C CA . ILE A 1 84 ? -4.131 4.752 -8.158 1.00 87.25 84 ILE A CA 1
ATOM 690 C C . ILE A 1 84 ? -2.968 4.425 -9.099 1.00 87.25 84 ILE A C 1
ATOM 692 O O . ILE A 1 84 ? -1.849 4.183 -8.656 1.00 87.25 84 ILE A O 1
ATOM 696 N N . LEU A 1 85 ? -3.265 4.411 -10.400 1.00 73.12 85 LEU A N 1
ATOM 697 C CA . LEU A 1 85 ? -2.373 4.000 -11.497 1.00 73.12 85 LEU A CA 1
ATOM 698 C C . LEU A 1 85 ? -1.174 4.925 -11.748 1.00 73.12 85 LEU A C 1
ATOM 700 O O . LEU A 1 85 ? -0.215 4.520 -12.392 1.00 73.12 85 LEU A O 1
ATOM 704 N N . THR A 1 86 ? -1.231 6.169 -11.285 1.00 62.00 86 THR A N 1
ATOM 705 C CA . THR A 1 86 ? -0.177 7.165 -11.500 1.00 62.00 86 THR A CA 1
ATOM 706 C C . THR A 1 86 ? 0.768 7.189 -10.304 1.00 62.00 86 THR A C 1
ATOM 708 O O . THR A 1 86 ? 0.504 7.915 -9.343 1.00 62.00 86 THR A O 1
ATOM 711 N N . CYS A 1 87 ? 1.836 6.392 -10.338 1.00 56.34 87 CYS A N 1
ATOM 712 C CA . CYS A 1 87 ? 2.950 6.470 -9.388 1.00 56.34 87 CYS A CA 1
ATOM 713 C C . CYS A 1 87 ? 4.279 6.444 -10.135 1.00 56.34 87 CYS A C 1
ATOM 715 O O . CYS A 1 87 ? 4.499 5.496 -10.917 1.00 56.34 87 CYS A O 1
#

Secondary structure (DSSP, 8-state):
-EEEEEESSTT----EEESSSS--TTS-HHHHEES-GGGS-EESSGGGTHHHHHHHHHHHHHH-TT---EEEEEETTT--EEEE---

Foldseek 3Di:
DKFKAKDQAPPDPQGFTALDLADDPVDDSVNGTDSDPVSHDDDPDCVSCVVRRLVVQVVVCVVDVRTQIWIWMADPVVRDIDTHSRD

Radius of gyration: 11.82 Å; chains: 1; bounding box: 34×22×26 Å